Protein AF-A0A9W4WHR5-F1 (afdb_monomer)

Solvent-accessible surface area (backbone atoms only — not comparable to full-atom values): 9636 Å² total; per-residue (Å²): 133,57,74,70,56,54,56,49,51,54,54,50,53,56,50,54,66,67,64,73,68,82,64,91,75,90,74,87,78,90,63,55,71,69,55,46,51,55,51,49,54,51,50,51,56,51,47,65,52,36,78,74,63,79,66,83,92,70,95,76,90,67,85,58,96,87,58,96,69,51,76,65,55,54,53,50,52,52,52,50,54,51,53,52,51,50,54,50,59,70,71,46,57,76,74,40,70,52,69,51,78,78,45,25,34,37,34,37,38,79,44,77,45,76,34,87,85,47,58,41,98,85,71,46,65,37,73,45,80,46,75,48,77,46,77,48,71,29,68,66,43,50,52,54,51,50,54,51,49,32,63,75,68,66,61,130

Secondary structure (DSSP, 8-state):
--HHHHHHHHHHHHHHHHHTT-----------HHHHHHHHHHHHHHHHHHHHH--------S--TT----HHHHHHHHHHHHHHHHHHHHHSPTT-EEEETTTEEEEEEEEEEEEEEEE-TTSPEEEEEEEEEEEEE-HHHHHHHHHHHHHHHT--

Organism: NCBI:txid1117311

Mean predicted aligned error: 17.95 Å

pLDDT: mean 70.9, std 20.34, range [35.19, 95.62]

Foldseek 3Di:
DDPVVVVVVVVVVVVVVVPPPPDDDPDDDPDDPVVVVVVVVVVVVVVVVCVVPVDDDDPDPDDDPPDPDDPVNVVVVVVVVVVVVVVCLVPDDAQDWDDPPQFWIKHKHKDKDFDPVDADPVRGTDIDIDIDIDTDTHPVNVVVVVVVVCVVVVPD

Radius of gyration: 24.17 Å; Cα contacts (8 Å, |Δi|>4): 104; chains: 1; bounding box: 49×42×69 Å

Nearest PDB structures (foldseek):
  4qju-assembly1_B  TM=6.691E-01  e=8.287E-03  Staphylococcus aureus subsp. aureus Mu50
  1owf-assembly1_B  TM=7.093E-01  e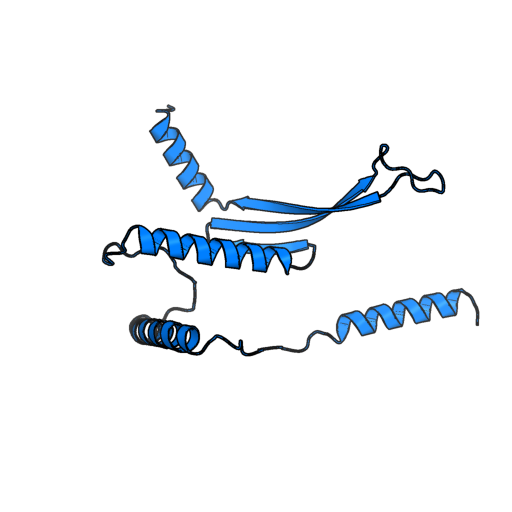=2.355E-02  Escherichia coli
  5ogu-assembly1_A  TM=6.895E-01  e=1.732E-02  Spiroplasma melliferum KC3

Structure (mmCIF, N/CA/C/O backbone):
data_AF-A0A9W4WHR5-F1
#
_entry.id   AF-A0A9W4WHR5-F1
#
loop_
_atom_site.group_PDB
_atom_site.id
_atom_site.type_symbol
_atom_site.label_atom_id
_atom_site.label_alt_id
_atom_site.label_comp_id
_atom_site.label_asym_id
_atom_site.label_entity_id
_atom_site.label_seq_id
_atom_site.pdbx_PDB_ins_code
_atom_site.Cartn_x
_atom_site.Cartn_y
_atom_site.Cartn_z
_atom_site.occupancy
_atom_site.B_iso_or_equiv
_atom_site.auth_seq_id
_atom_site.auth_comp_id
_atom_site.auth_asym_id
_atom_site.auth_atom_id
_atom_site.pdbx_PDB_model_num
ATOM 1 N N . MET A 1 1 ? 21.743 -24.931 -38.748 1.00 53.09 1 MET A N 1
ATOM 2 C CA . MET A 1 1 ? 20.586 -24.726 -37.855 1.00 53.09 1 MET A CA 1
ATOM 3 C C . MET A 1 1 ? 19.753 -23.602 -38.422 1.00 53.09 1 MET A C 1
ATOM 5 O O . MET A 1 1 ? 20.309 -22.558 -38.752 1.00 53.09 1 MET A O 1
ATOM 9 N N . SER A 1 2 ? 18.464 -23.845 -38.622 1.00 59.84 2 SER A N 1
ATOM 10 C CA . SER A 1 2 ? 17.544 -22.835 -39.144 1.00 59.84 2 SER A CA 1
ATOM 11 C C . SER A 1 2 ? 17.177 -21.822 -38.045 1.00 59.84 2 SER A C 1
ATOM 13 O O . SER A 1 2 ? 17.198 -22.167 -36.861 1.00 59.84 2 SER A O 1
ATOM 15 N N . PRO A 1 3 ? 16.807 -20.576 -38.390 1.00 57.88 3 PRO A N 1
ATOM 16 C CA . PRO A 1 3 ? 16.369 -19.579 -37.407 1.00 57.88 3 PRO A CA 1
ATOM 17 C C . PRO A 1 3 ? 15.227 -20.069 -36.495 1.00 57.88 3 PRO A C 1
ATOM 19 O O . PRO A 1 3 ? 15.183 -19.721 -35.318 1.00 57.88 3 PRO A O 1
ATOM 22 N N . ALA A 1 4 ? 14.364 -20.954 -37.005 1.00 62.06 4 ALA A N 1
ATOM 23 C CA . ALA A 1 4 ? 13.258 -21.553 -36.257 1.00 62.06 4 ALA A CA 1
ATOM 24 C C . ALA A 1 4 ? 13.709 -22.569 -35.185 1.00 62.06 4 ALA A C 1
ATOM 26 O O . ALA A 1 4 ? 13.024 -22.766 -34.179 1.00 62.06 4 ALA A O 1
ATOM 27 N N . GLU A 1 5 ? 14.865 -23.211 -35.369 1.00 54.78 5 GLU A N 1
ATOM 28 C CA . GLU A 1 5 ? 15.450 -24.135 -34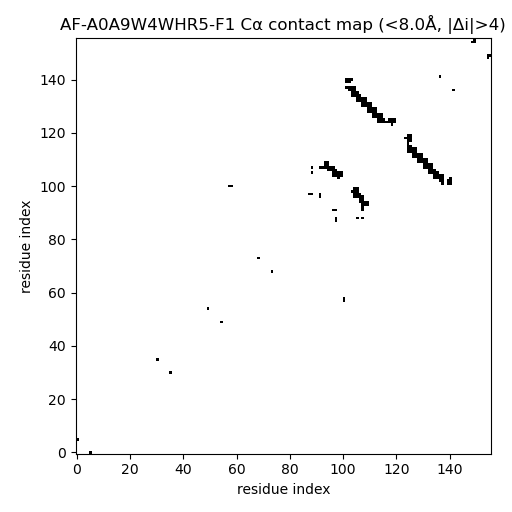.386 1.00 54.78 5 GLU A CA 1
ATOM 29 C C . GLU A 1 5 ? 16.096 -23.378 -33.221 1.00 54.78 5 GLU A C 1
ATOM 31 O O . GLU A 1 5 ? 16.004 -23.813 -32.074 1.00 54.78 5 GLU A O 1
ATOM 36 N N . ILE A 1 6 ? 16.678 -22.205 -33.498 1.00 55.66 6 ILE A N 1
ATOM 37 C CA . ILE A 1 6 ? 17.264 -21.319 -32.482 1.00 55.66 6 ILE A CA 1
ATOM 38 C C . ILE A 1 6 ? 16.160 -20.723 -31.599 1.00 55.66 6 ILE A C 1
ATOM 40 O O . ILE A 1 6 ? 16.285 -20.693 -30.376 1.00 55.66 6 ILE A O 1
ATOM 44 N N . GLU A 1 7 ? 15.038 -20.314 -32.194 1.00 51.78 7 GLU A N 1
ATOM 45 C CA . GLU A 1 7 ? 13.912 -19.734 -31.457 1.00 51.78 7 GLU A CA 1
ATOM 46 C C . GLU A 1 7 ? 13.193 -20.764 -30.566 1.00 51.78 7 GLU A C 1
ATOM 48 O O . GLU A 1 7 ? 12.750 -20.438 -29.462 1.00 51.78 7 GLU A O 1
ATOM 53 N N . LYS A 1 8 ? 13.138 -22.037 -30.985 1.00 56.94 8 LYS A N 1
ATOM 54 C CA . LYS A 1 8 ? 12.651 -23.129 -30.127 1.00 56.94 8 LYS A CA 1
ATOM 55 C C . LYS A 1 8 ? 13.602 -23.421 -28.967 1.00 56.94 8 LYS A C 1
ATOM 57 O O . LYS A 1 8 ? 13.126 -23.518 -27.839 1.00 56.94 8 LYS A O 1
ATOM 62 N N . ALA A 1 9 ? 14.912 -23.488 -29.211 1.00 54.12 9 ALA A N 1
ATOM 63 C CA . ALA A 1 9 ? 15.903 -23.749 -28.164 1.00 54.12 9 ALA A CA 1
ATOM 64 C C . ALA A 1 9 ? 15.913 -22.652 -27.083 1.00 54.12 9 ALA A C 1
ATOM 66 O O . ALA A 1 9 ? 15.868 -22.954 -25.893 1.00 54.12 9 ALA A O 1
ATOM 67 N N . VAL A 1 10 ? 15.856 -21.377 -27.487 1.00 52.56 10 VAL A N 1
ATOM 68 C CA . VAL A 1 10 ? 15.813 -20.236 -26.555 1.00 52.56 10 VAL A CA 1
ATOM 69 C C . VAL A 1 10 ? 14.536 -20.248 -25.708 1.00 52.56 10 VAL A C 1
ATOM 71 O O . VAL A 1 10 ? 14.582 -19.979 -24.508 1.00 52.56 10 VAL A O 1
ATOM 74 N N . ASN A 1 11 ? 13.388 -20.597 -26.291 1.00 47.47 11 ASN A N 1
ATOM 75 C CA . ASN A 1 11 ? 12.128 -20.640 -25.547 1.00 47.47 11 ASN A CA 1
ATOM 76 C C . ASN A 1 11 ? 12.031 -21.840 -24.590 1.00 47.47 11 ASN A C 1
ATOM 78 O O . ASN A 1 11 ? 11.418 -21.713 -23.527 1.00 47.47 11 ASN A O 1
ATOM 82 N N . GLN A 1 12 ? 12.660 -22.971 -24.920 1.00 49.09 12 GLN A N 1
ATOM 83 C CA . GLN A 1 12 ? 12.707 -24.151 -24.054 1.00 49.09 12 GLN A CA 1
ATOM 84 C C . GLN A 1 12 ? 13.619 -23.915 -22.835 1.00 49.09 12 GLN A C 1
ATOM 86 O O . GLN A 1 12 ? 13.194 -24.158 -21.703 1.00 49.09 12 GLN A O 1
ATOM 91 N N . ASP A 1 13 ? 14.784 -23.286 -23.037 1.00 43.19 13 ASP A N 1
ATOM 92 C CA . ASP A 1 13 ? 15.691 -22.872 -21.954 1.00 43.19 13 ASP A CA 1
ATOM 93 C C . ASP A 1 13 ? 15.038 -21.852 -21.008 1.00 43.19 13 ASP A C 1
ATOM 95 O O . ASP A 1 13 ? 15.142 -21.952 -19.782 1.00 43.19 13 ASP A O 1
ATOM 99 N N . ILE A 1 14 ? 14.293 -20.876 -21.541 1.00 45.59 14 ILE A N 1
ATOM 100 C CA . ILE A 1 14 ? 13.580 -19.886 -20.716 1.00 45.59 14 ILE A CA 1
ATOM 101 C C . ILE A 1 14 ? 12.492 -20.554 -19.860 1.00 45.59 14 ILE A C 1
ATOM 103 O O . ILE A 1 14 ? 12.238 -20.107 -18.734 1.00 45.59 14 ILE A O 1
ATOM 107 N N . PHE A 1 15 ? 11.854 -21.617 -20.357 1.00 36.72 15 PHE A N 1
ATOM 108 C CA . PHE A 1 15 ? 10.801 -22.325 -19.632 1.00 36.72 15 PHE A CA 1
ATOM 109 C C . PHE A 1 15 ? 11.368 -23.202 -18.503 1.00 36.72 15 PHE A C 1
ATOM 111 O O . PHE A 1 15 ? 10.876 -23.135 -17.371 1.00 36.72 15 PHE A O 1
ATOM 118 N N . GLU A 1 16 ? 12.462 -23.928 -18.747 1.00 40.78 16 GLU A N 1
ATOM 119 C CA . GLU A 1 16 ? 13.130 -24.746 -17.722 1.00 40.78 16 GLU A CA 1
ATOM 120 C C . GLU A 1 16 ? 13.813 -23.891 -16.642 1.00 40.78 16 GLU A C 1
ATOM 122 O O . GLU A 1 16 ? 13.719 -24.189 -15.443 1.00 40.78 16 GLU A O 1
ATOM 127 N N . THR A 1 17 ? 14.379 -22.739 -17.022 1.00 45.50 17 THR A N 1
ATOM 128 C CA . THR A 1 17 ? 14.981 -21.790 -16.068 1.00 45.50 17 THR A CA 1
ATOM 129 C C . THR A 1 17 ? 13.936 -21.174 -15.124 1.00 45.50 17 THR A C 1
ATOM 131 O O . THR A 1 17 ? 14.242 -20.862 -13.966 1.00 45.50 17 THR A O 1
ATOM 134 N N . LYS A 1 18 ? 12.680 -21.022 -15.577 1.00 42.50 18 LYS A N 1
ATOM 135 C CA . LYS A 1 18 ? 11.574 -20.476 -14.770 1.00 42.50 18 LYS A CA 1
ATOM 136 C C . LYS A 1 18 ? 10.895 -21.511 -13.867 1.00 42.50 18 LYS A C 1
ATOM 138 O O . LYS A 1 18 ? 10.346 -21.114 -12.838 1.00 42.50 18 LYS A O 1
ATOM 143 N N . PHE A 1 19 ? 10.969 -22.807 -14.178 1.00 35.19 19 PHE A N 1
ATOM 144 C CA . PHE A 1 19 ? 10.331 -23.855 -13.367 1.00 35.19 19 PHE A CA 1
ATOM 145 C C . PHE A 1 19 ? 11.246 -24.501 -12.309 1.00 35.19 19 PHE A C 1
ATOM 147 O O . PHE A 1 19 ? 10.747 -24.935 -11.269 1.00 35.19 19 PHE A O 1
ATOM 154 N N . SER A 1 20 ? 12.574 -24.450 -12.463 1.00 36.09 20 SER A N 1
ATOM 155 C CA . SER A 1 20 ? 13.527 -25.059 -11.509 1.00 36.09 20 SER A CA 1
ATOM 156 C C . SER A 1 20 ? 13.843 -24.242 -10.240 1.00 36.09 20 SER A C 1
ATOM 158 O O . SER A 1 20 ? 14.624 -24.684 -9.394 1.00 36.09 20 SER A O 1
ATOM 160 N N . ARG A 1 21 ? 13.229 -23.065 -10.027 1.00 43.66 21 ARG A N 1
ATOM 161 C CA . ARG A 1 21 ? 13.469 -22.223 -8.827 1.00 43.66 21 ARG A CA 1
ATOM 162 C C . ARG A 1 21 ? 12.349 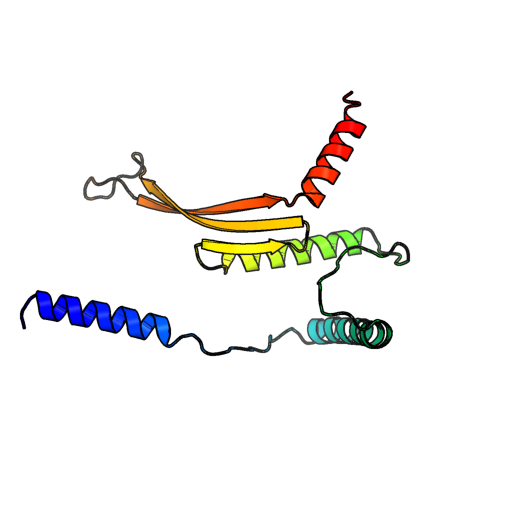-22.228 -7.781 1.00 43.66 21 ARG A C 1
ATOM 164 O O . ARG A 1 21 ? 12.350 -21.390 -6.883 1.00 43.66 21 ARG A O 1
ATOM 171 N N . ARG A 1 22 ? 11.447 -23.217 -7.795 1.00 37.03 22 ARG A N 1
ATOM 172 C CA . ARG A 1 22 ? 10.630 -23.567 -6.612 1.00 37.03 22 ARG A CA 1
ATOM 173 C C . ARG A 1 22 ? 11.426 -24.456 -5.646 1.00 37.03 22 ARG A C 1
ATOM 175 O O . ARG A 1 22 ? 11.008 -25.558 -5.311 1.00 37.03 22 ARG A O 1
ATOM 182 N N . LYS A 1 23 ? 12.581 -23.985 -5.170 1.00 36.97 23 LYS A N 1
ATO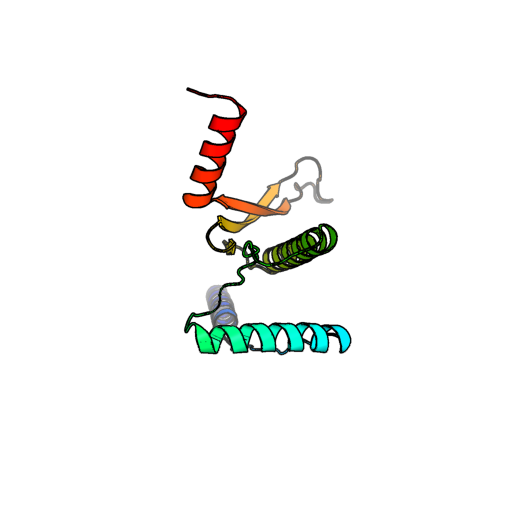M 183 C CA . LYS A 1 23 ? 13.217 -24.578 -3.986 1.00 36.97 23 LYS A CA 1
ATOM 184 C C . LYS A 1 23 ? 12.690 -23.857 -2.748 1.00 36.97 23 LYS A C 1
ATOM 186 O O . LYS A 1 23 ? 12.798 -22.640 -2.631 1.00 36.97 23 LYS A O 1
ATOM 191 N N . LYS A 1 24 ? 12.073 -24.633 -1.850 1.00 45.81 24 LYS A N 1
ATOM 192 C CA . LYS A 1 24 ? 11.777 -24.268 -0.458 1.00 45.81 24 LYS A CA 1
ATOM 193 C C . LYS A 1 24 ? 13.022 -23.618 0.153 1.00 45.81 24 LYS A C 1
ATOM 195 O O . LYS A 1 24 ? 14.038 -24.290 0.290 1.00 45.81 24 LYS A O 1
ATOM 200 N N . TYR A 1 25 ? 12.927 -22.358 0.563 1.00 38.62 25 TYR A N 1
ATOM 201 C CA . TYR A 1 25 ? 13.944 -21.729 1.401 1.00 38.62 25 TYR A CA 1
ATOM 202 C C . TYR A 1 25 ? 13.287 -21.146 2.649 1.00 38.62 25 TYR A C 1
ATOM 204 O O . TYR A 1 25 ? 12.814 -20.015 2.665 1.00 38.62 25 TYR A O 1
ATOM 212 N N . SER A 1 26 ? 13.280 -21.964 3.702 1.00 39.88 26 SER A N 1
ATOM 213 C CA . SER A 1 26 ? 13.463 -21.477 5.066 1.00 39.88 26 SER A CA 1
ATOM 214 C C . SER A 1 26 ? 14.924 -21.042 5.168 1.00 39.88 26 SER A C 1
ATOM 216 O O . SER A 1 26 ? 15.815 -21.876 5.013 1.00 39.88 26 SER A O 1
ATOM 218 N N . ARG A 1 27 ? 15.190 -19.745 5.338 1.00 44.22 27 ARG A N 1
ATOM 219 C CA . ARG A 1 27 ? 16.535 -19.245 5.644 1.00 44.22 27 ARG A CA 1
ATOM 220 C C . ARG A 1 27 ? 16.471 -18.512 6.973 1.00 44.22 27 ARG A C 1
ATOM 222 O O . ARG A 1 27 ? 15.730 -17.541 7.111 1.00 44.22 27 ARG A O 1
ATOM 229 N N . GLU A 1 28 ? 17.214 -19.032 7.940 1.00 40.16 28 GLU A N 1
ATOM 230 C CA . GLU A 1 28 ? 17.350 -18.464 9.274 1.00 40.16 28 GLU A CA 1
ATOM 231 C C . GLU A 1 28 ? 18.048 -17.101 9.198 1.00 40.16 28 GLU A C 1
ATOM 233 O O . GLU A 1 28 ? 19.064 -16.929 8.522 1.00 40.16 28 GLU A O 1
ATOM 238 N N . PHE A 1 29 ? 17.460 -16.111 9.869 1.00 44.06 29 PHE A N 1
ATOM 239 C CA . PHE A 1 29 ? 17.976 -14.750 9.941 1.00 44.06 29 PHE A CA 1
ATOM 240 C C . PHE A 1 29 ? 19.088 -14.657 10.989 1.00 44.06 29 PHE A C 1
ATOM 242 O O . PHE A 1 29 ? 18.894 -15.014 12.153 1.00 44.06 29 PHE A O 1
ATOM 249 N N . ASN A 1 30 ? 20.228 -14.074 10.617 1.00 44.53 30 ASN A N 1
ATOM 250 C CA . ASN A 1 30 ? 21.224 -13.638 11.590 1.00 44.53 30 ASN A CA 1
ATOM 251 C C . ASN A 1 30 ? 20.811 -12.289 12.195 1.00 44.53 30 ASN A C 1
ATOM 253 O O . ASN A 1 30 ? 21.238 -11.231 11.747 1.00 44.53 30 ASN A O 1
ATOM 257 N N . LEU A 1 31 ? 19.941 -12.339 13.209 1.00 49.44 31 LEU A N 1
ATOM 258 C CA . LEU A 1 31 ? 19.723 -11.222 14.135 1.00 49.44 31 LEU A CA 1
ATOM 259 C C . LEU A 1 31 ? 20.958 -11.035 15.039 1.00 49.44 31 LEU A C 1
ATOM 261 O O . LEU A 1 31 ? 21.595 -12.017 15.437 1.00 49.44 31 LEU A O 1
ATOM 265 N N . ASP A 1 32 ? 21.255 -9.789 15.406 1.00 57.81 32 ASP A N 1
ATOM 266 C CA . ASP A 1 32 ? 22.213 -9.458 16.466 1.00 57.81 32 ASP A CA 1
ATOM 267 C C . ASP A 1 32 ? 21.799 -10.127 17.798 1.00 57.81 32 ASP A C 1
ATOM 269 O O . ASP A 1 32 ? 20.611 -10.352 18.044 1.00 57.81 32 ASP A O 1
ATOM 273 N N . GLN A 1 33 ? 22.756 -10.502 18.656 1.00 54.62 33 GLN A N 1
ATOM 274 C CA . GLN A 1 33 ? 22.492 -11.274 19.883 1.00 54.62 33 GLN A CA 1
ATOM 275 C C . GLN A 1 33 ? 21.490 -10.571 20.808 1.00 54.62 33 GLN A C 1
ATOM 277 O O . GLN A 1 33 ? 20.631 -11.229 21.403 1.00 54.62 33 GLN A O 1
ATOM 282 N N . LYS A 1 34 ? 21.543 -9.237 20.881 1.00 55.78 34 LYS A N 1
ATOM 283 C CA . LYS A 1 34 ? 20.622 -8.431 21.690 1.00 55.78 34 LYS A CA 1
ATOM 284 C C . LYS A 1 34 ? 19.201 -8.476 21.125 1.00 55.78 34 LYS A C 1
ATOM 286 O O . LYS A 1 34 ? 18.236 -8.647 21.872 1.00 55.78 34 LYS A O 1
ATOM 291 N N . THR A 1 35 ? 19.072 -8.432 19.800 1.00 56.56 35 THR A N 1
ATOM 292 C CA . THR A 1 35 ? 17.797 -8.594 19.092 1.00 56.56 35 THR A CA 1
ATOM 293 C C . THR A 1 35 ? 17.277 -10.027 19.206 1.00 56.56 35 THR A C 1
ATOM 295 O O . THR A 1 35 ? 16.091 -10.212 19.454 1.00 56.56 35 THR A O 1
ATOM 298 N N . LYS A 1 36 ? 18.142 -11.051 19.126 1.00 54.16 36 LYS A N 1
ATOM 299 C CA . LYS A 1 36 ? 17.787 -12.469 19.346 1.00 54.16 36 LYS A CA 1
ATOM 300 C C . LYS A 1 36 ? 17.258 -12.705 20.760 1.00 54.16 36 LYS A C 1
ATOM 302 O O . LYS A 1 36 ? 16.286 -13.438 20.920 1.00 54.16 36 LYS A O 1
ATOM 307 N N . GLN A 1 37 ? 17.845 -12.076 21.779 1.00 59.31 37 GLN A N 1
ATOM 308 C CA . GLN A 1 37 ? 17.360 -12.182 23.159 1.00 59.31 37 GLN A CA 1
ATOM 309 C C . GLN A 1 37 ? 16.021 -11.469 23.367 1.00 59.31 37 GLN A C 1
ATOM 311 O O . GLN A 1 37 ? 15.115 -12.051 23.967 1.00 59.31 37 GLN A O 1
ATOM 316 N N . ALA A 1 38 ? 15.868 -10.242 22.860 1.00 58.88 38 ALA A N 1
ATOM 317 C CA . ALA A 1 38 ? 14.611 -9.496 22.955 1.00 58.88 38 ALA A CA 1
ATOM 318 C C . ALA A 1 38 ? 13.474 -10.220 22.214 1.00 58.88 38 ALA A C 1
ATOM 320 O O . ALA A 1 38 ? 12.398 -10.445 22.771 1.00 58.88 38 ALA A O 1
ATOM 321 N N . PHE A 1 39 ? 13.754 -10.693 20.999 1.00 50.12 39 PHE A N 1
ATOM 322 C CA . PHE A 1 39 ? 12.824 -11.477 20.194 1.00 50.12 39 PHE A CA 1
ATOM 323 C C . PHE A 1 39 ? 12.536 -12.845 20.828 1.00 50.12 39 PHE A C 1
ATOM 325 O O . PHE A 1 39 ? 11.394 -13.288 20.854 1.00 50.12 39 PHE A O 1
ATOM 332 N N . GLY A 1 40 ? 13.537 -13.499 21.424 1.00 60.44 40 GLY A N 1
ATOM 333 C CA . GLY A 1 40 ? 13.378 -14.768 22.135 1.00 60.44 40 GLY A CA 1
ATOM 334 C C . GLY A 1 40 ? 12.466 -14.661 23.361 1.00 60.44 40 GLY A C 1
ATOM 335 O O . GLY A 1 40 ? 11.631 -15.540 23.581 1.00 60.44 40 GLY A O 1
ATOM 336 N N . LYS A 1 41 ? 12.568 -13.570 24.130 1.00 63.25 41 LYS A N 1
ATOM 337 C CA . LYS A 1 41 ? 11.656 -13.279 25.250 1.00 63.25 41 LYS A CA 1
ATOM 338 C C . LYS A 1 41 ? 10.232 -13.008 24.754 1.00 63.25 41 LYS A C 1
ATOM 340 O O . LYS A 1 41 ? 9.287 -13.577 25.299 1.00 63.25 41 LYS A O 1
ATOM 345 N N . PHE A 1 42 ? 10.089 -12.232 23.679 1.00 58.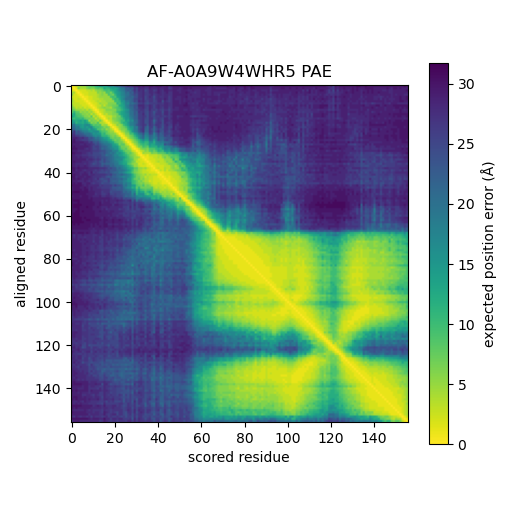28 42 PHE A N 1
ATOM 346 C CA . PHE A 1 42 ? 8.800 -11.932 23.048 1.00 58.28 42 PHE A CA 1
ATOM 347 C C . PHE A 1 42 ? 8.103 -13.190 22.499 1.00 58.28 42 PHE A C 1
ATOM 349 O O . PHE A 1 42 ? 6.934 -13.439 22.790 1.00 58.28 42 PHE A O 1
ATOM 356 N N . ILE A 1 43 ? 8.835 -14.047 21.780 1.00 59.44 43 ILE A N 1
ATOM 357 C CA . ILE A 1 43 ? 8.320 -15.304 21.216 1.00 59.44 43 ILE A CA 1
ATOM 358 C C . ILE A 1 43 ? 7.908 -16.283 22.323 1.00 59.44 43 ILE A C 1
ATOM 360 O O . ILE A 1 43 ? 6.872 -16.935 22.194 1.00 59.44 43 ILE A O 1
ATOM 364 N N . LYS A 1 44 ? 8.676 -16.390 23.418 1.00 59.16 44 LYS A N 1
ATOM 365 C CA . LYS A 1 44 ? 8.316 -17.252 24.560 1.00 59.16 44 LYS A CA 1
ATOM 366 C C . LYS A 1 44 ? 7.040 -16.775 25.259 1.00 59.16 44 LYS A C 1
ATOM 368 O O . LYS A 1 44 ? 6.180 -17.600 25.556 1.00 59.16 44 LYS A O 1
ATOM 373 N N . ALA A 1 45 ? 6.881 -15.466 25.457 1.00 60.28 45 ALA A N 1
ATOM 374 C CA . ALA A 1 45 ? 5.660 -14.892 26.022 1.00 60.28 45 ALA A CA 1
ATOM 375 C C . ALA A 1 45 ? 4.442 -15.114 25.105 1.00 60.28 45 ALA A C 1
ATOM 377 O O . ALA A 1 45 ? 3.378 -15.518 25.572 1.00 60.28 45 ALA A O 1
ATOM 378 N N . ALA A 1 46 ? 4.617 -14.947 23.791 1.00 53.66 46 ALA A N 1
ATOM 379 C CA . ALA A 1 46 ? 3.572 -15.201 22.803 1.00 53.66 46 ALA A CA 1
ATOM 380 C C . ALA A 1 46 ? 3.197 -16.693 22.697 1.00 53.66 46 ALA A C 1
ATOM 382 O O . ALA A 1 46 ? 2.020 -17.011 22.544 1.00 53.66 46 ALA A O 1
ATOM 383 N N . ARG A 1 47 ? 4.165 -17.619 22.813 1.00 54.75 47 ARG A N 1
ATOM 384 C CA . ARG A 1 47 ? 3.914 -19.075 22.816 1.00 54.75 47 ARG A CA 1
ATOM 385 C C . ARG A 1 47 ? 3.160 -19.543 24.056 1.00 54.75 47 ARG A C 1
ATOM 387 O O . ARG A 1 47 ? 2.193 -20.277 23.905 1.00 54.75 47 ARG A 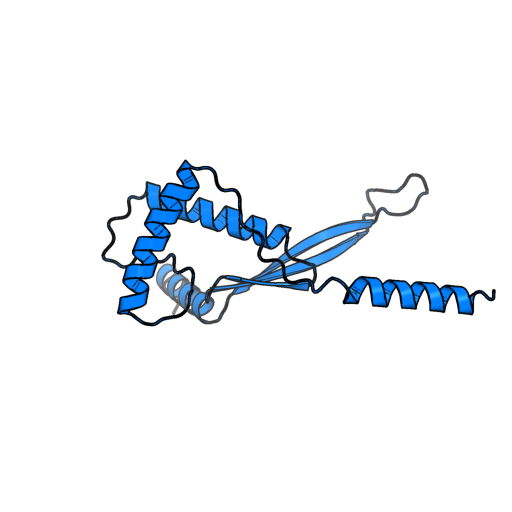O 1
ATOM 394 N N . LYS A 1 48 ? 3.529 -19.050 25.243 1.00 56.50 48 LYS A N 1
ATOM 395 C CA . LYS A 1 48 ? 2.817 -19.360 26.494 1.00 56.50 48 LYS A CA 1
ATOM 396 C C . LYS A 1 48 ? 1.363 -18.864 26.469 1.00 56.50 48 LYS A C 1
ATOM 398 O O . LYS A 1 48 ? 0.492 -19.491 27.054 1.00 56.50 48 LYS A O 1
ATOM 403 N N . LYS A 1 49 ? 1.089 -17.777 25.734 1.00 53.00 49 LYS A N 1
ATOM 404 C CA . LYS A 1 49 ? -0.277 -17.303 25.444 1.00 53.00 49 LYS A CA 1
ATOM 405 C C . LYS A 1 49 ? -1.000 -18.172 24.402 1.00 53.00 49 LYS A C 1
ATOM 407 O O . LYS A 1 49 ? -2.189 -18.400 24.542 1.00 53.00 49 LYS A O 1
ATOM 412 N N . LYS A 1 50 ? -0.282 -18.691 23.398 1.00 49.81 50 LYS A N 1
ATOM 413 C CA . LYS A 1 50 ? -0.808 -19.563 22.328 1.00 49.81 50 LYS A CA 1
ATOM 414 C C . LYS A 1 50 ? -1.245 -20.949 22.809 1.00 49.81 50 LYS A C 1
ATOM 416 O O . LYS A 1 50 ? -2.241 -21.462 22.313 1.00 49.81 50 LYS A O 1
ATOM 421 N N . GLU A 1 51 ? -0.522 -21.540 23.759 1.00 51.44 51 GLU A N 1
ATOM 422 C CA . GLU A 1 51 ? -0.904 -22.816 24.391 1.00 51.44 51 GLU A CA 1
ATOM 423 C C . GLU A 1 51 ? -2.180 -22.686 25.235 1.00 51.44 51 GLU A C 1
ATOM 425 O O . GLU A 1 51 ? -2.897 -23.664 25.405 1.00 51.44 51 GLU A O 1
ATOM 430 N N . ALA A 1 52 ? -2.507 -21.473 25.693 1.00 52.56 52 ALA A N 1
ATOM 431 C CA . ALA A 1 52 ? -3.745 -21.196 26.413 1.00 52.56 52 ALA A CA 1
ATOM 432 C C . ALA A 1 52 ? -4.953 -20.901 25.497 1.00 52.56 52 ALA A C 1
ATOM 434 O O . ALA A 1 52 ? -6.082 -20.982 25.968 1.00 52.56 52 ALA A O 1
ATOM 435 N N . THR A 1 53 ? -4.752 -20.545 24.217 1.00 51.81 53 THR A N 1
ATOM 436 C CA . THR A 1 53 ? -5.844 -20.039 23.351 1.00 51.81 53 THR A CA 1
ATOM 437 C C . THR A 1 53 ? -5.966 -20.669 21.961 1.00 51.81 53 THR A C 1
ATOM 439 O O . THR A 1 53 ? -6.902 -20.340 21.245 1.00 51.81 53 THR A O 1
ATOM 442 N N . GLY A 1 54 ? -5.092 -21.594 21.553 1.00 42.59 54 GLY A N 1
ATOM 443 C CA . GLY A 1 54 ? -5.359 -22.471 20.402 1.00 42.59 54 GLY A CA 1
ATOM 444 C C . GLY A 1 54 ? -5.480 -21.812 19.015 1.00 42.59 54 GLY A C 1
ATOM 445 O O . GLY A 1 54 ? -6.022 -22.440 18.111 1.00 42.59 54 GLY A O 1
ATOM 446 N N . GLU A 1 55 ? -4.971 -20.594 18.788 1.00 39.44 55 GLU A N 1
ATOM 447 C CA . GLU A 1 55 ? -5.142 -19.891 17.500 1.00 39.44 55 GLU A CA 1
ATOM 448 C C . GLU A 1 55 ? -3.853 -19.685 16.676 1.00 39.44 55 GLU A C 1
ATOM 450 O O . GLU A 1 55 ? -2.765 -19.372 17.176 1.00 39.44 55 GLU A O 1
ATOM 455 N N . HIS A 1 56 ? -3.994 -19.851 15.354 1.00 40.47 56 HIS A N 1
ATOM 456 C CA . HIS A 1 56 ? -2.952 -19.687 14.337 1.00 40.47 56 HIS A CA 1
ATOM 457 C C . HIS A 1 56 ? -2.534 -18.215 14.128 1.00 40.47 56 HIS A C 1
ATOM 459 O O . HIS A 1 56 ? -3.302 -17.272 14.256 1.00 40.47 56 HIS A O 1
ATOM 465 N N . SER A 1 57 ? -1.259 -18.032 13.777 1.00 39.97 57 SER A N 1
ATOM 466 C CA . SER A 1 57 ? -0.508 -16.769 13.711 1.00 39.97 57 SER A CA 1
ATOM 467 C C . SER A 1 57 ? -1.101 -15.669 12.816 1.00 39.97 57 SER A C 1
ATOM 469 O O . SER A 1 57 ? -1.041 -15.766 11.590 1.00 39.97 57 SER A O 1
ATOM 471 N N . GLN A 1 58 ? -1.495 -14.560 13.443 1.00 41.00 58 GLN A N 1
ATOM 472 C CA . GLN A 1 58 ? -1.549 -13.218 12.857 1.00 41.00 58 GLN A CA 1
ATOM 473 C C . GLN A 1 58 ? -0.587 -12.304 13.630 1.00 41.00 58 GLN A C 1
ATOM 475 O O . GLN A 1 58 ? -0.488 -12.402 14.853 1.00 41.00 58 GLN A O 1
ATOM 480 N N . ILE A 1 59 ? 0.134 -11.417 12.936 1.00 40.28 59 ILE A N 1
ATOM 481 C CA . ILE A 1 59 ? 0.818 -10.291 13.589 1.00 40.28 59 ILE A CA 1
ATOM 482 C C . ILE A 1 59 ? -0.282 -9.296 13.968 1.00 40.28 59 ILE A C 1
ATOM 484 O O . ILE A 1 59 ? -0.697 -8.473 13.155 1.00 40.28 59 ILE A O 1
ATOM 488 N N . ILE A 1 60 ? -0.811 -9.444 15.180 1.00 41.12 60 ILE A N 1
ATOM 489 C CA . ILE A 1 60 ? -1.737 -8.499 15.801 1.00 41.12 60 ILE A CA 1
ATOM 490 C C . ILE A 1 60 ? -0.869 -7.491 16.556 1.00 41.12 60 ILE A C 1
ATOM 492 O O . ILE A 1 60 ? -0.378 -7.783 17.641 1.00 41.12 60 ILE A O 1
ATOM 496 N N . ILE A 1 61 ? -0.647 -6.315 15.968 1.00 48.59 61 ILE A N 1
ATOM 497 C CA . ILE A 1 61 ? -0.230 -5.127 16.723 1.00 48.59 61 ILE A CA 1
ATOM 498 C C . ILE A 1 61 ? -1.460 -4.230 16.799 1.00 48.59 61 ILE A C 1
ATOM 500 O O . ILE A 1 61 ? -1.619 -3.276 16.045 1.00 48.59 61 ILE A O 1
ATOM 504 N N . CYS A 1 62 ? -2.373 -4.596 17.687 1.00 39.97 62 CYS A N 1
ATOM 505 C CA . CYS A 1 62 ? -3.328 -3.674 18.275 1.00 39.97 62 CYS A CA 1
ATOM 506 C C . CYS A 1 62 ? -3.295 -3.974 19.768 1.00 39.97 62 CYS A C 1
ATOM 508 O O . CYS A 1 62 ? -3.519 -5.118 20.165 1.00 39.97 62 CYS A O 1
ATOM 510 N N . GLY A 1 63 ? -2.912 -2.970 20.558 1.00 43.19 63 GLY A N 1
ATOM 511 C CA . GLY A 1 63 ? -2.885 -3.067 22.007 1.00 43.19 63 GLY A CA 1
ATOM 512 C C . GLY A 1 63 ? -4.243 -3.532 22.512 1.00 43.19 63 GLY A C 1
ATOM 513 O O . GLY A 1 63 ? -5.263 -2.915 22.221 1.00 43.19 63 GLY A O 1
ATOM 514 N N . SER A 1 64 ? -4.241 -4.644 23.240 1.00 43.03 64 SER A N 1
ATOM 515 C CA . SER A 1 64 ? -5.270 -4.900 24.237 1.00 43.03 64 SER A CA 1
ATOM 516 C C . SER A 1 64 ? -5.255 -3.733 25.222 1.00 43.03 64 SER A C 1
ATOM 518 O O . SER A 1 64 ? -4.168 -3.309 25.622 1.00 43.03 64 SER A O 1
ATOM 520 N N . GLU A 1 65 ? -6.430 -3.258 25.625 1.00 49.78 65 GLU A N 1
ATOM 521 C CA . GLU A 1 65 ? -6.633 -2.174 26.601 1.00 49.78 65 GLU A CA 1
ATOM 522 C C . GLU A 1 65 ? -5.926 -2.426 27.958 1.00 49.78 65 GLU A C 1
ATOM 524 O O . GLU A 1 65 ? -5.761 -1.507 28.749 1.00 49.78 65 GLU A O 1
ATOM 529 N N . ASP A 1 66 ? -5.391 -3.634 28.170 1.00 52.84 66 ASP A N 1
ATOM 530 C CA . ASP A 1 66 ? -4.666 -4.080 29.368 1.00 52.84 66 ASP A CA 1
ATOM 531 C C . ASP A 1 66 ? -3.133 -3.891 29.336 1.00 52.84 66 ASP A C 1
ATOM 533 O O . ASP A 1 66 ? -2.412 -4.458 30.162 1.00 52.84 66 ASP A O 1
ATOM 537 N N . GLN A 1 67 ? -2.577 -3.179 28.354 1.00 58.56 67 GLN A N 1
ATOM 538 C CA . GLN A 1 67 ? -1.126 -2.989 28.237 1.00 58.56 67 GLN A CA 1
ATOM 539 C C . GLN A 1 67 ? -0.777 -1.497 28.300 1.00 58.56 67 GLN A C 1
ATOM 541 O O . GLN A 1 67 ? -1.017 -0.754 27.349 1.00 58.56 67 GLN A O 1
ATOM 546 N N . ASN A 1 68 ? -0.171 -1.072 29.414 1.00 65.62 68 ASN A N 1
ATOM 547 C CA . ASN A 1 68 ? 0.384 0.273 29.603 1.00 65.62 68 ASN A CA 1
ATOM 548 C C . ASN A 1 68 ? 1.592 0.500 28.673 1.00 65.62 68 ASN A C 1
ATOM 550 O O . ASN A 1 68 ? 2.741 0.441 29.108 1.00 65.62 68 ASN A O 1
ATOM 554 N N . TYR A 1 69 ? 1.348 0.725 27.383 1.00 75.94 69 TYR A N 1
ATOM 555 C CA . TYR A 1 69 ? 2.385 1.121 26.435 1.00 75.94 69 TYR A CA 1
ATOM 556 C C . TYR A 1 69 ? 2.662 2.614 26.555 1.00 75.94 69 TYR A C 1
ATOM 558 O O . TYR A 1 69 ? 1.741 3.434 26.542 1.00 75.94 69 TYR A O 1
ATOM 566 N N . THR A 1 70 ? 3.938 2.987 26.623 1.00 86.00 70 THR A N 1
ATOM 567 C CA . THR A 1 70 ? 4.303 4.401 26.574 1.00 86.00 70 THR A CA 1
ATOM 568 C C . THR A 1 70 ? 4.109 4.945 25.151 1.00 86.00 70 THR A C 1
ATOM 570 O O . THR A 1 70 ? 4.188 4.195 24.170 1.00 86.00 70 THR A O 1
ATOM 573 N N . PRO A 1 71 ? 3.922 6.266 24.977 1.00 81.88 71 PRO A N 1
ATOM 574 C CA . PRO A 1 71 ? 3.892 6.877 23.647 1.00 81.88 71 PRO A CA 1
ATOM 575 C C . PRO A 1 71 ? 5.147 6.575 22.809 1.00 81.88 71 PRO A C 1
ATOM 577 O O . PRO A 1 71 ? 5.080 6.498 21.580 1.00 81.88 71 PRO A O 1
ATOM 580 N N . GLN A 1 72 ? 6.295 6.383 23.470 1.00 84.31 72 GLN A N 1
ATOM 581 C CA . GLN A 1 72 ? 7.552 6.015 22.821 1.00 84.31 72 GLN A CA 1
ATOM 582 C C . GLN A 1 72 ? 7.503 4.586 22.265 1.00 84.31 72 GLN A C 1
ATOM 584 O O . GLN A 1 72 ? 7.907 4.378 21.120 1.00 84.31 72 GLN A O 1
ATOM 589 N N . ASP A 1 73 ? 6.936 3.634 23.012 1.00 81.94 73 ASP A N 1
ATOM 590 C CA . ASP A 1 73 ? 6.762 2.245 22.561 1.00 81.94 73 ASP A CA 1
ATOM 591 C C . ASP A 1 73 ? 5.863 2.171 21.327 1.00 81.94 73 ASP A C 1
ATOM 593 O O . ASP A 1 73 ? 6.182 1.497 20.346 1.00 81.94 73 ASP A O 1
ATOM 597 N N . ILE A 1 74 ? 4.765 2.932 21.340 1.00 84.69 74 ILE A N 1
ATOM 598 C CA . ILE A 1 74 ? 3.830 3.020 20.215 1.00 84.69 74 ILE A CA 1
ATOM 599 C C . ILE A 1 74 ? 4.546 3.568 18.977 1.00 84.69 74 ILE A C 1
ATOM 601 O O . ILE A 1 74 ? 4.473 2.977 17.897 1.00 84.69 74 ILE A O 1
ATOM 605 N N . LYS A 1 75 ? 5.281 4.677 19.124 1.00 85.62 75 LYS A N 1
ATOM 606 C CA . LYS A 1 75 ? 6.060 5.271 18.029 1.00 85.62 75 LYS A CA 1
ATOM 607 C C . LYS A 1 75 ? 7.063 4.272 17.454 1.00 85.62 75 LYS A C 1
ATOM 609 O O . LYS A 1 75 ? 7.178 4.161 16.234 1.00 85.62 75 LYS A O 1
ATOM 614 N N . HIS A 1 76 ? 7.763 3.539 18.315 1.00 88.38 76 HIS A N 1
ATOM 615 C CA . HIS A 1 76 ? 8.740 2.549 17.886 1.00 88.38 76 HIS A CA 1
ATOM 616 C C . HIS A 1 76 ? 8.087 1.381 17.134 1.00 88.38 76 HIS A C 1
ATOM 618 O O . HIS A 1 76 ? 8.565 0.988 16.070 1.00 88.38 76 HIS A O 1
ATOM 624 N N . ALA A 1 77 ? 6.942 0.886 17.611 1.00 84.50 77 ALA A N 1
ATOM 625 C CA . ALA A 1 77 ? 6.178 -0.152 16.923 1.00 84.50 77 ALA A CA 1
ATOM 626 C C . ALA A 1 77 ? 5.756 0.283 15.509 1.00 84.50 77 ALA A C 1
ATOM 628 O O . ALA A 1 77 ? 5.918 -0.481 14.556 1.00 84.50 77 ALA A O 1
ATOM 629 N N . TYR A 1 78 ? 5.291 1.526 15.339 1.00 87.31 78 TYR A N 1
ATOM 630 C CA . TYR A 1 78 ? 4.969 2.060 14.012 1.00 87.31 78 TYR A CA 1
ATOM 631 C C . TYR A 1 78 ? 6.184 2.108 13.088 1.00 87.31 78 TYR A C 1
ATOM 633 O O . TYR A 1 78 ? 6.068 1.730 11.924 1.00 87.31 78 TYR A O 1
ATOM 641 N N . GLN A 1 79 ? 7.344 2.534 13.591 1.00 91.12 79 GLN A N 1
ATOM 642 C CA . GLN A 1 79 ? 8.575 2.576 12.798 1.00 91.12 79 GLN A CA 1
ATOM 643 C C . GLN A 1 79 ? 8.976 1.184 12.300 1.00 91.12 79 GLN A C 1
ATOM 645 O O . GLN A 1 79 ? 9.321 1.033 11.129 1.00 91.12 79 GLN A O 1
ATOM 650 N N . ILE A 1 80 ? 8.876 0.165 13.160 1.00 90.31 80 ILE A N 1
ATOM 651 C CA . ILE A 1 80 ? 9.163 -1.227 12.790 1.00 90.31 80 ILE A CA 1
ATOM 652 C C . ILE A 1 80 ? 8.199 -1.692 11.695 1.00 90.31 80 ILE A C 1
ATOM 654 O O . ILE A 1 80 ? 8.638 -2.156 10.646 1.00 90.31 80 ILE A O 1
ATOM 658 N N . VAL A 1 81 ? 6.890 -1.504 11.889 1.00 88.25 81 VAL A N 1
ATOM 659 C CA . VAL A 1 81 ? 5.876 -1.922 10.908 1.00 88.25 81 VAL A CA 1
ATOM 660 C C . VAL A 1 81 ? 6.061 -1.208 9.569 1.00 88.25 81 VAL A C 1
ATOM 662 O O . VAL A 1 81 ? 5.932 -1.831 8.517 1.00 88.25 81 VAL A O 1
ATOM 665 N N . GLN A 1 82 ? 6.382 0.087 9.587 1.00 89.88 82 GLN A N 1
ATOM 666 C CA . GLN A 1 82 ? 6.652 0.862 8.376 1.00 89.88 82 GLN A CA 1
ATOM 667 C C . GLN A 1 82 ? 7.878 0.333 7.629 1.00 89.88 82 GLN A C 1
ATOM 669 O O . GLN A 1 82 ? 7.802 0.119 6.417 1.00 89.88 82 GLN A O 1
ATOM 674 N N . ALA A 1 83 ? 8.983 0.092 8.337 1.00 90.56 83 ALA A N 1
ATOM 675 C CA . ALA A 1 83 ? 10.206 -0.441 7.748 1.00 90.56 83 ALA A CA 1
ATOM 676 C C . ALA A 1 83 ? 9.981 -1.840 7.154 1.00 90.56 83 ALA A C 1
ATOM 678 O O . ALA A 1 83 ? 10.377 -2.103 6.015 1.00 90.56 83 ALA A O 1
ATOM 679 N N . ASP A 1 84 ? 9.290 -2.716 7.880 1.00 90.00 84 ASP A N 1
ATOM 680 C CA . ASP A 1 84 ? 8.972 -4.070 7.429 1.00 90.00 84 ASP A CA 1
ATOM 681 C C . ASP A 1 84 ? 8.061 -4.059 6.201 1.00 90.00 84 ASP A C 1
ATOM 683 O O . ASP A 1 84 ? 8.333 -4.750 5.214 1.00 90.00 84 ASP A O 1
ATOM 687 N N . LEU A 1 85 ? 7.013 -3.231 6.218 1.00 90.19 85 LEU A N 1
ATOM 688 C CA . LEU A 1 85 ? 6.099 -3.080 5.092 1.00 90.19 85 LEU A CA 1
ATOM 689 C C . LEU A 1 85 ? 6.829 -2.556 3.852 1.00 90.19 85 LEU A C 1
ATOM 691 O O . LEU A 1 85 ? 6.655 -3.096 2.758 1.00 90.19 85 LEU A O 1
ATOM 695 N N . PHE A 1 86 ? 7.666 -1.531 4.016 1.00 91.12 86 PHE A N 1
ATOM 696 C CA . PHE A 1 86 ? 8.451 -0.963 2.926 1.00 91.12 86 PHE A CA 1
ATOM 697 C C . PHE A 1 86 ? 9.388 -2.010 2.317 1.00 91.12 86 PHE A C 1
ATOM 699 O O . PHE A 1 86 ? 9.368 -2.238 1.106 1.00 91.12 86 PHE A O 1
ATOM 706 N N . ASN A 1 87 ? 10.141 -2.722 3.156 1.00 92.50 87 ASN A N 1
ATOM 707 C CA . ASN A 1 87 ? 11.049 -3.778 2.720 1.00 92.50 87 ASN A CA 1
ATOM 708 C C . ASN A 1 87 ? 10.317 -4.912 1.992 1.00 92.50 87 ASN A C 1
ATOM 710 O O . ASN A 1 87 ? 10.810 -5.414 0.977 1.00 92.50 87 ASN A O 1
ATOM 714 N N . ALA A 1 88 ? 9.137 -5.301 2.479 1.00 90.75 88 ALA A N 1
ATOM 715 C CA . ALA A 1 88 ? 8.302 -6.306 1.836 1.00 90.75 88 ALA A CA 1
ATOM 716 C C . ALA A 1 88 ? 7.827 -5.845 0.450 1.00 90.75 88 ALA A C 1
ATOM 718 O O . ALA A 1 88 ? 7.909 -6.614 -0.505 1.00 90.75 88 ALA A O 1
ATOM 719 N N . ILE A 1 89 ? 7.394 -4.589 0.307 1.00 90.50 89 ILE A N 1
ATOM 720 C CA . ILE A 1 89 ? 6.944 -4.022 -0.975 1.00 90.50 89 ILE A CA 1
ATOM 721 C C . ILE A 1 89 ? 8.099 -3.911 -1.978 1.00 90.50 89 ILE A C 1
ATOM 723 O O . ILE A 1 89 ? 7.933 -4.246 -3.153 1.00 90.50 89 ILE A O 1
ATOM 727 N N . VAL A 1 90 ? 9.280 -3.471 -1.540 1.00 90.75 90 VAL A N 1
ATOM 728 C CA . VAL A 1 90 ? 10.458 -3.346 -2.413 1.00 90.75 90 VAL A CA 1
ATOM 729 C C . VAL A 1 90 ? 10.848 -4.707 -2.986 1.00 90.75 90 VAL A C 1
ATOM 731 O O . VAL A 1 90 ? 11.030 -4.829 -4.199 1.00 90.75 90 VAL A O 1
ATOM 734 N N . LYS A 1 91 ? 10.898 -5.738 -2.136 1.00 91.31 91 LYS A N 1
ATOM 735 C CA . LYS A 1 91 ? 11.273 -7.110 -2.513 1.00 91.31 91 LYS A CA 1
ATOM 736 C C . LYS A 1 91 ? 10.155 -7.887 -3.209 1.00 91.31 91 LYS A C 1
ATOM 738 O O . LYS A 1 91 ? 10.421 -8.942 -3.780 1.00 91.31 91 LYS A O 1
ATOM 743 N N . ALA A 1 92 ? 8.920 -7.390 -3.167 1.00 89.81 92 ALA A N 1
ATOM 744 C CA . ALA A 1 92 ? 7.789 -8.040 -3.806 1.00 89.81 92 ALA A CA 1
ATOM 745 C C . ALA A 1 92 ? 8.010 -8.135 -5.331 1.00 89.81 92 ALA A C 1
ATOM 747 O O . ALA A 1 92 ? 8.410 -7.138 -5.956 1.00 89.81 92 ALA A O 1
ATOM 748 N N . PRO A 1 93 ? 7.745 -9.303 -5.946 1.00 90.94 93 PRO A N 1
ATOM 749 C CA . PRO A 1 93 ? 7.785 -9.436 -7.394 1.00 90.94 93 PRO A CA 1
ATOM 750 C C . PRO A 1 93 ? 6.690 -8.589 -8.050 1.00 90.94 93 PRO A C 1
ATOM 752 O O . PRO A 1 93 ? 5.674 -8.252 -7.431 1.00 90.94 93 PRO A O 1
ATOM 755 N N . GLU A 1 94 ? 6.894 -8.236 -9.314 1.00 90.69 94 GLU A N 1
ATOM 756 C CA . GLU A 1 94 ? 5.886 -7.514 -10.085 1.00 90.69 94 GLU A CA 1
ATOM 757 C C . GLU A 1 94 ? 4.567 -8.304 -10.153 1.00 90.69 94 GLU A C 1
ATOM 759 O O . GLU A 1 94 ? 4.560 -9.533 -10.220 1.00 90.69 94 GLU A O 1
ATOM 764 N N . GLY A 1 95 ? 3.437 -7.602 -10.074 1.00 87.94 95 GLY A N 1
ATOM 765 C CA . GLY A 1 95 ? 2.100 -8.193 -10.127 1.00 87.94 95 GLY A CA 1
ATOM 766 C C . GLY A 1 95 ? 1.666 -8.871 -8.827 1.00 87.94 95 GLY A C 1
ATOM 767 O O . GLY A 1 95 ? 0.486 -9.183 -8.667 1.00 87.94 95 GLY A O 1
ATOM 768 N N . SER A 1 96 ? 2.576 -9.062 -7.869 1.00 88.25 96 SER A N 1
ATOM 769 C CA . SER A 1 96 ? 2.229 -9.647 -6.579 1.00 88.25 96 SER A CA 1
ATOM 770 C C . SER A 1 96 ? 1.461 -8.674 -5.687 1.00 88.25 96 SER A C 1
ATOM 772 O O . SER A 1 96 ? 1.556 -7.444 -5.801 1.00 88.25 96 SER A O 1
ATOM 774 N N . SER A 1 97 ? 0.675 -9.252 -4.778 1.00 91.00 97 SER A N 1
ATOM 775 C CA . SER A 1 97 ? -0.071 -8.502 -3.778 1.00 91.00 97 SER A CA 1
ATOM 776 C C . SER A 1 97 ? 0.389 -8.844 -2.369 1.00 91.00 97 SER A C 1
ATOM 778 O O . SER A 1 97 ? 0.413 -10.016 -1.998 1.00 91.00 97 SER A O 1
ATOM 780 N N . LEU A 1 98 ? 0.658 -7.818 -1.569 1.00 93.38 98 LEU A N 1
ATOM 781 C CA . LEU A 1 98 ? 0.972 -7.937 -0.151 1.00 93.38 98 LEU A CA 1
ATOM 782 C C . LEU A 1 98 ? -0.260 -7.537 0.665 1.00 93.38 98 LEU A C 1
ATOM 784 O O . LEU A 1 98 ? -0.740 -6.410 0.551 1.00 93.38 98 LEU A O 1
ATOM 788 N N . ARG A 1 99 ? -0.801 -8.449 1.475 1.00 92.38 99 ARG A N 1
ATOM 789 C CA . ARG A 1 99 ? -1.922 -8.142 2.376 1.00 92.38 99 ARG A CA 1
ATOM 790 C C . ARG A 1 99 ? -1.414 -7.500 3.663 1.00 92.38 99 ARG A C 1
ATOM 792 O O . ARG A 1 99 ? -0.513 -8.034 4.300 1.00 92.38 99 ARG A O 1
ATOM 799 N N . LEU A 1 100 ? -2.049 -6.403 4.065 1.00 89.38 100 LEU A N 1
ATOM 800 C CA . LEU A 1 100 ? -1.870 -5.784 5.374 1.00 89.38 100 LEU A CA 1
ATOM 801 C C . LEU A 1 100 ? -3.029 -6.222 6.273 1.00 89.38 100 LEU A C 1
ATOM 803 O O . LEU A 1 100 ? -4.036 -5.520 6.394 1.00 89.38 100 LEU A O 1
ATOM 807 N N . GLY A 1 101 ? -2.913 -7.430 6.830 1.00 86.88 101 GLY A N 1
ATOM 808 C CA . GLY A 1 101 ? -3.956 -8.050 7.650 1.00 86.88 101 GLY A CA 1
ATOM 809 C C . GLY A 1 101 ? -5.346 -7.942 7.011 1.00 86.88 101 GLY A C 1
ATOM 810 O O . GLY A 1 101 ? -5.528 -8.247 5.829 1.00 86.88 101 GLY A O 1
ATOM 811 N N . ASN A 1 102 ? -6.303 -7.439 7.793 1.00 87.06 102 ASN A N 1
ATOM 812 C CA . ASN A 1 102 ? -7.684 -7.190 7.365 1.00 87.06 102 ASN A CA 1
ATOM 813 C C . ASN A 1 102 ? -7.940 -5.732 6.930 1.00 87.06 102 ASN A C 1
ATOM 815 O O . ASN A 1 102 ? -9.087 -5.354 6.693 1.00 87.06 102 ASN A O 1
ATOM 819 N N . LEU A 1 103 ? -6.891 -4.909 6.825 1.00 89.31 103 LEU A N 1
ATOM 820 C CA . LEU A 1 103 ? -6.998 -3.488 6.478 1.00 89.31 103 LEU A CA 1
ATOM 821 C C . LEU A 1 103 ? -7.037 -3.273 4.965 1.00 89.31 103 LEU A C 1
ATOM 823 O O . LEU A 1 103 ? -7.786 -2.435 4.461 1.00 89.31 103 LEU A O 1
ATOM 827 N N . GLY A 1 104 ? -6.246 -4.040 4.219 1.00 94.19 104 GLY A N 1
ATOM 828 C CA . GLY A 1 104 ? -6.191 -3.911 2.772 1.00 94.19 104 GLY A CA 1
ATOM 829 C C . GLY A 1 104 ? -5.087 -4.730 2.128 1.00 94.19 104 GLY A C 1
ATOM 830 O O . GLY A 1 104 ? -4.465 -5.598 2.744 1.00 94.19 104 GLY A O 1
ATOM 831 N N . LYS A 1 105 ? -4.828 -4.437 0.855 1.00 94.69 105 LYS A N 1
ATOM 832 C CA . LYS A 1 105 ? -3.716 -5.025 0.106 1.00 94.69 105 LYS A CA 1
ATOM 833 C C . LYS A 1 105 ? -2.960 -3.988 -0.707 1.00 94.69 105 LYS A C 1
ATOM 835 O O . LYS A 1 105 ? -3.569 -3.125 -1.334 1.00 94.69 105 LYS A O 1
ATOM 840 N N . PHE A 1 106 ? -1.647 -4.134 -0.754 1.00 95.12 106 PHE A N 1
ATOM 841 C CA . PHE A 1 106 ? -0.767 -3.441 -1.681 1.00 95.12 106 PHE A CA 1
ATOM 842 C C . PHE A 1 106 ? -0.573 -4.290 -2.933 1.00 95.12 106 PHE A C 1
ATOM 844 O O . PHE A 1 106 ? -0.545 -5.516 -2.860 1.00 95.12 106 PHE A O 1
ATOM 851 N N . THR A 1 107 ? -0.470 -3.659 -4.094 1.00 94.69 107 THR A N 1
ATOM 852 C CA . THR A 1 107 ? -0.130 -4.304 -5.369 1.00 94.69 107 THR A CA 1
ATOM 853 C C . THR A 1 107 ? 0.974 -3.500 -6.035 1.00 94.69 107 THR A C 1
ATOM 855 O O . THR A 1 107 ? 0.855 -2.278 -6.142 1.00 94.69 107 THR A O 1
ATOM 858 N N . LYS A 1 108 ? 2.036 -4.177 -6.475 1.00 93.75 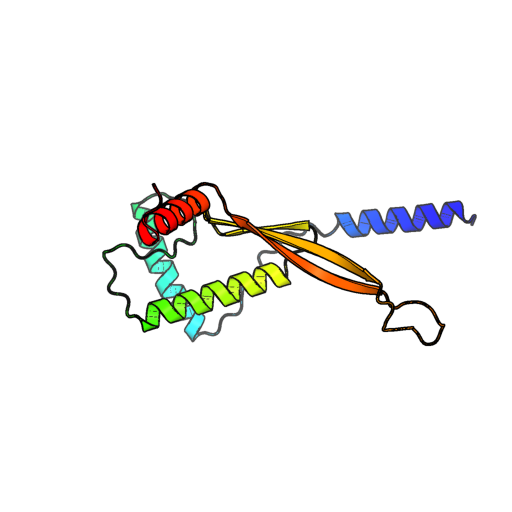108 LYS A N 1
ATOM 859 C CA . LYS A 1 108 ? 3.165 -3.564 -7.180 1.00 93.75 108 LYS A CA 1
ATOM 860 C C . LYS A 1 108 ? 3.026 -3.818 -8.676 1.00 93.75 108 LYS A C 1
ATOM 862 O O . LYS A 1 108 ? 2.930 -4.969 -9.092 1.00 93.75 108 LYS A O 1
ATOM 867 N N . LYS A 1 109 ? 3.012 -2.754 -9.477 1.00 92.88 109 LYS A N 1
ATOM 868 C CA . LYS A 1 109 ? 2.878 -2.831 -10.936 1.00 92.88 109 LYS A CA 1
ATOM 869 C C . LYS A 1 109 ? 4.017 -2.076 -11.611 1.00 92.88 109 LYS A C 1
ATOM 871 O O . LYS A 1 109 ? 4.259 -0.922 -11.255 1.00 92.88 109 LYS A O 1
ATOM 876 N N . GLU A 1 110 ? 4.695 -2.707 -12.566 1.00 92.19 110 GLU A N 1
ATOM 877 C CA . GLU A 1 110 ? 5.650 -2.007 -13.423 1.00 92.19 110 GLU A CA 1
ATOM 878 C C . GLU A 1 110 ? 4.884 -1.086 -14.376 1.00 92.19 110 GLU A C 1
ATOM 880 O O . GLU A 1 110 ? 3.829 -1.427 -14.922 1.00 92.19 110 GLU A O 1
ATOM 885 N N . GLN A 1 111 ? 5.402 0.117 -14.561 1.00 91.38 111 GLN A N 1
ATOM 886 C CA . GLN A 1 111 ? 4.943 1.049 -15.569 1.00 91.38 111 GLN A CA 1
ATOM 887 C C . GLN A 1 111 ? 6.144 1.580 -16.342 1.00 91.38 111 GLN A C 1
ATOM 889 O O . GLN A 1 111 ? 7.235 1.767 -15.803 1.00 91.38 111 GLN A O 1
ATOM 894 N N . ARG A 1 112 ? 5.930 1.823 -17.634 1.00 91.25 112 ARG A N 1
ATOM 895 C CA . ARG A 1 112 ? 6.945 2.364 -18.532 1.00 91.25 112 ARG A CA 1
ATOM 896 C C . ARG A 1 112 ? 6.501 3.743 -18.981 1.00 91.25 112 ARG A C 1
ATOM 898 O O . ARG A 1 112 ? 5.422 3.881 -19.551 1.00 91.25 112 ARG A O 1
ATOM 905 N N . LEU A 1 113 ? 7.321 4.749 -18.707 1.00 87.56 113 LEU A N 1
ATOM 906 C CA . LEU A 1 113 ? 7.112 6.117 -19.156 1.00 87.56 113 LEU A CA 1
ATOM 907 C C . LEU A 1 113 ? 8.076 6.403 -20.303 1.00 87.56 113 LEU A C 1
ATOM 909 O O . LEU A 1 113 ? 9.290 6.333 -20.124 1.00 87.56 113 LEU A O 1
ATOM 913 N N . LYS A 1 114 ? 7.553 6.770 -21.468 1.00 86.81 114 LYS A N 1
ATOM 914 C CA . LYS A 1 114 ? 8.377 7.392 -22.506 1.00 86.81 114 LYS A CA 1
ATOM 915 C C . LYS A 1 114 ? 8.476 8.877 -22.188 1.00 86.81 114 LYS A C 1
ATOM 917 O O . LYS A 1 114 ? 7.447 9.529 -22.033 1.00 86.81 114 LYS A O 1
ATOM 922 N N . SER A 1 115 ? 9.689 9.403 -22.057 1.00 80.31 115 SER A N 1
ATOM 923 C CA . SER A 1 115 ? 9.892 10.838 -21.867 1.00 80.31 115 SER A CA 1
ATOM 924 C C . SER A 1 115 ? 10.339 11.481 -23.169 1.00 80.31 115 SER A C 1
ATOM 926 O O . SER A 1 115 ? 11.315 11.049 -23.780 1.00 80.31 115 SER A O 1
ATOM 928 N N . ALA A 1 116 ? 9.656 12.553 -23.564 1.00 76.50 116 ALA A N 1
ATOM 929 C CA . ALA A 1 116 ? 10.089 13.402 -24.668 1.00 76.50 116 ALA A CA 1
ATOM 930 C C . ALA A 1 116 ? 11.262 14.327 -24.281 1.00 76.50 116 ALA A C 1
ATOM 932 O O . ALA A 1 116 ? 11.947 14.836 -25.165 1.00 76.50 116 ALA A O 1
ATOM 933 N N . LEU A 1 117 ? 11.497 14.528 -22.976 1.00 77.56 117 LEU A N 1
ATOM 934 C CA . LEU A 1 117 ? 12.515 15.447 -22.448 1.00 77.56 117 LEU A CA 1
ATOM 935 C C . LEU A 1 117 ? 13.924 14.850 -22.485 1.00 77.56 117 LEU A C 1
ATOM 937 O O . LEU A 1 117 ? 14.901 15.568 -22.667 1.00 77.56 117 LEU A O 1
ATOM 941 N N . PHE A 1 118 ? 14.033 13.531 -22.338 1.00 72.25 118 PHE A N 1
ATOM 942 C CA . PHE A 1 118 ? 15.309 12.830 -22.372 1.00 72.25 118 PHE A CA 1
ATOM 943 C C . PHE A 1 118 ? 15.412 12.082 -23.693 1.00 72.25 118 PHE A C 1
ATOM 945 O O . PHE A 1 118 ? 14.823 11.016 -23.863 1.00 72.25 118 PHE A O 1
ATOM 952 N N . LYS A 1 119 ? 16.147 12.659 -24.643 1.00 73.25 119 LYS A N 1
ATOM 953 C CA . LYS A 1 119 ? 16.540 11.964 -25.868 1.00 73.25 119 LYS A CA 1
ATOM 954 C C . LYS A 1 119 ? 17.841 11.215 -25.605 1.00 73.25 119 LYS A C 1
ATOM 956 O O . LYS A 1 119 ? 18.777 11.751 -25.018 1.00 73.25 119 LYS A O 1
ATOM 961 N N . THR A 1 120 ? 17.895 9.963 -26.031 1.00 71.12 120 THR A N 1
ATOM 962 C CA . THR A 1 120 ? 19.150 9.216 -26.125 1.00 71.12 120 THR A CA 1
ATOM 963 C C . THR A 1 120 ? 20.067 9.887 -27.153 1.00 71.12 120 THR A C 1
ATOM 965 O O . THR A 1 120 ? 19.595 10.600 -28.041 1.00 71.12 120 THR A O 1
ATOM 968 N N . LYS A 1 121 ? 21.382 9.638 -27.075 1.00 67.12 121 LYS A N 1
ATOM 969 C CA . LYS A 1 121 ? 22.366 10.163 -28.046 1.00 67.12 121 LYS A CA 1
ATOM 970 C C . LYS A 1 121 ? 22.030 9.796 -29.504 1.00 67.12 121 LYS A C 1
ATOM 972 O O . LYS A 1 121 ? 22.442 10.492 -30.419 1.00 67.12 121 LYS A O 1
ATOM 977 N N . SER A 1 122 ? 21.240 8.741 -29.698 1.00 70.94 122 SER A N 1
ATOM 978 C CA . SER A 1 122 ? 20.746 8.242 -30.985 1.00 70.94 122 SER A CA 1
ATOM 979 C C . SER A 1 122 ? 19.445 8.913 -31.464 1.00 70.94 122 SER A C 1
ATOM 981 O O . SER A 1 122 ? 18.845 8.446 -32.424 1.00 70.94 122 SER A O 1
ATOM 983 N N . GLY A 1 123 ? 18.949 9.953 -30.782 1.00 67.88 123 GLY A N 1
ATOM 984 C CA . GLY A 1 123 ? 17.725 10.686 -31.145 1.00 67.88 123 GLY A CA 1
ATOM 985 C C . GLY A 1 123 ? 16.409 10.062 -30.657 1.00 67.88 123 GLY A C 1
ATOM 986 O O . GLY A 1 123 ? 15.374 10.727 -30.681 1.00 67.88 123 GLY A O 1
ATOM 987 N N . ASN A 1 124 ? 16.437 8.827 -30.145 1.00 71.12 124 ASN A N 1
ATOM 988 C CA . ASN A 1 124 ? 15.250 8.128 -29.643 1.00 71.12 124 ASN A CA 1
ATOM 989 C C . ASN A 1 124 ? 14.842 8.610 -28.244 1.00 71.12 124 ASN A C 1
ATOM 991 O O . ASN A 1 124 ? 15.702 8.890 -27.406 1.00 71.12 124 ASN A O 1
ATOM 995 N N . GLN A 1 125 ? 13.535 8.652 -27.968 1.00 76.00 125 GLN A N 1
ATOM 996 C CA . GLN A 1 125 ? 12.993 8.965 -26.640 1.00 76.00 125 GLN A CA 1
ATOM 997 C C . GLN A 1 125 ? 13.428 7.919 -25.603 1.00 76.00 125 GLN A C 1
ATOM 999 O O . GLN A 1 125 ? 13.280 6.714 -25.822 1.00 76.00 125 GLN A O 1
ATOM 1004 N N . SER A 1 126 ? 13.920 8.374 -24.453 1.00 80.75 126 SER A N 1
ATOM 1005 C CA . SER A 1 126 ? 14.274 7.497 -23.339 1.00 80.75 126 SER A CA 1
ATOM 1006 C C . SER A 1 126 ? 13.014 6.910 -22.703 1.00 80.75 126 SER A C 1
ATOM 1008 O O . SER A 1 126 ? 12.065 7.626 -22.364 1.00 80.75 126 SER A O 1
ATOM 1010 N N . THR A 1 127 ? 13.011 5.588 -22.529 1.00 84.19 127 THR A N 1
ATOM 1011 C CA . THR A 1 127 ? 11.968 4.875 -21.784 1.00 84.19 127 THR A CA 1
ATOM 1012 C C . THR A 1 127 ? 12.451 4.635 -20.360 1.00 84.19 127 THR A C 1
ATOM 1014 O O . THR A 1 127 ? 13.485 4.008 -20.150 1.00 84.19 127 THR A O 1
ATOM 1017 N N . PHE A 1 128 ? 11.690 5.118 -19.385 1.00 87.56 128 PHE A N 1
ATOM 1018 C CA . PHE A 1 128 ? 11.941 4.937 -17.962 1.00 87.56 128 PHE A CA 1
ATOM 1019 C C . PHE A 1 128 ? 11.007 3.869 -17.408 1.00 87.56 128 PHE A C 1
ATOM 1021 O O . PHE A 1 128 ? 9.806 3.880 -17.684 1.00 87.56 128 PHE A O 1
ATOM 1028 N N . VAL A 1 129 ? 11.553 2.960 -16.607 1.00 88.44 129 VAL A N 1
ATOM 1029 C CA . VAL A 1 129 ? 10.774 1.959 -15.876 1.00 88.44 129 VAL A CA 1
ATOM 1030 C C . VAL A 1 129 ? 10.588 2.453 -14.449 1.00 88.44 129 VAL A C 1
ATOM 1032 O O . VAL A 1 129 ? 11.560 2.786 -13.774 1.00 88.44 129 VAL A O 1
ATOM 1035 N N . TYR A 1 130 ? 9.345 2.504 -13.984 1.00 90.56 130 TYR A N 1
ATOM 1036 C CA . TYR A 1 130 ? 9.011 2.855 -12.610 1.00 90.56 130 TYR A CA 1
ATOM 1037 C C . TYR A 1 130 ? 7.988 1.874 -12.044 1.00 90.56 130 TYR A C 1
ATOM 1039 O O . TYR A 1 130 ? 7.208 1.261 -12.770 1.00 90.56 130 TYR A O 1
ATOM 1047 N N . TYR A 1 131 ? 7.984 1.719 -10.723 1.00 90.94 131 TYR A N 1
ATOM 1048 C CA . TYR A 1 131 ? 7.034 0.849 -10.042 1.00 90.94 131 TYR A CA 1
ATOM 1049 C C . TYR A 1 131 ? 5.961 1.687 -9.367 1.00 90.94 131 TYR A C 1
ATOM 1051 O O . TYR A 1 131 ? 6.249 2.519 -8.508 1.00 90.94 131 TYR A O 1
ATOM 1059 N N . ARG A 1 132 ? 4.705 1.431 -9.725 1.00 91.75 132 ARG A N 1
ATOM 1060 C CA . ARG A 1 132 ? 3.552 1.994 -9.035 1.00 91.75 132 ARG A CA 1
ATOM 1061 C C . ARG A 1 132 ? 3.091 1.031 -7.951 1.00 91.75 132 ARG A C 1
ATOM 1063 O O . ARG A 1 132 ? 2.785 -0.130 -8.228 1.00 91.75 132 ARG A O 1
ATOM 1070 N N . ILE A 1 133 ? 2.991 1.538 -6.727 1.00 93.69 133 ILE A N 1
ATOM 1071 C CA . ILE A 1 133 ? 2.393 0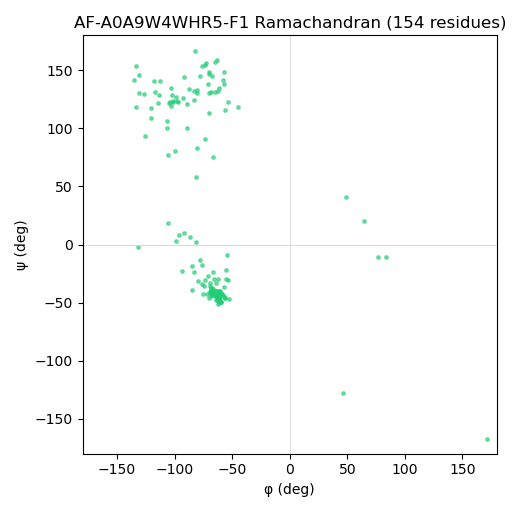.823 -5.600 1.00 93.69 133 ILE A CA 1
ATOM 1072 C C . ILE A 1 133 ? 0.954 1.304 -5.440 1.00 93.69 133 ILE A C 1
ATOM 1074 O O . ILE A 1 133 ? 0.705 2.500 -5.308 1.00 93.69 133 ILE A O 1
ATOM 1078 N N . ASN A 1 134 ? -0.003 0.381 -5.480 1.00 94.56 134 ASN A N 1
ATOM 1079 C CA . ASN A 1 134 ? -1.417 0.679 -5.273 1.00 94.56 134 ASN A CA 1
ATOM 1080 C C . ASN A 1 134 ? -1.909 0.032 -3.980 1.00 94.56 134 ASN A C 1
ATOM 1082 O O . ASN A 1 134 ? -1.741 -1.174 -3.807 1.00 94.56 134 ASN A O 1
ATOM 1086 N N . PHE A 1 135 ? -2.555 0.804 -3.108 1.00 95.25 135 PHE A N 1
ATOM 1087 C CA . PHE A 1 135 ? -3.215 0.284 -1.916 1.00 95.25 135 PHE A CA 1
ATOM 1088 C C . PHE A 1 135 ? -4.724 0.197 -2.140 1.00 95.25 135 PHE A C 1
ATOM 1090 O O . PHE A 1 135 ? -5.384 1.194 -2.424 1.00 95.25 135 PHE A O 1
ATOM 1097 N N . LYS A 1 136 ? -5.285 -1.005 -1.987 1.00 95.56 136 LYS A N 1
ATOM 1098 C CA . LYS A 1 136 ? -6.729 -1.239 -2.004 1.00 95.56 136 LYS A CA 1
ATOM 1099 C C . LYS A 1 136 ? -7.207 -1.521 -0.574 1.00 95.56 136 LYS A C 1
ATOM 1101 O O . LYS A 1 136 ? -6.969 -2.635 -0.093 1.00 95.56 136 LYS A O 1
ATOM 1106 N N . PRO A 1 137 ? -7.899 -0.572 0.084 1.00 95.56 137 PRO A N 1
ATOM 1107 C CA . PRO A 1 137 ? -8.478 -0.812 1.400 1.00 95.56 137 PRO A CA 1
ATOM 1108 C C . PRO A 1 137 ? -9.622 -1.828 1.311 1.00 95.56 137 PRO A C 1
ATOM 1110 O O . PRO A 1 137 ? -10.369 -1.867 0.322 1.00 95.56 137 PRO A O 1
ATOM 1113 N N . PHE A 1 138 ? -9.756 -2.663 2.339 1.00 95.62 138 PHE A N 1
ATOM 1114 C CA . PHE A 1 138 ? -10.878 -3.590 2.491 1.00 95.62 138 PHE A CA 1
ATOM 1115 C C . PHE A 1 138 ? -12.099 -2.895 3.097 1.00 95.62 138 PHE A C 1
ATOM 1117 O O . PHE A 1 138 ? -12.006 -1.773 3.592 1.00 95.62 138 PHE A O 1
ATOM 1124 N N . SER A 1 139 ? -13.256 -3.559 3.020 1.00 94.12 139 SER A N 1
ATOM 1125 C CA . SER A 1 139 ? -14.547 -3.015 3.464 1.00 94.12 139 SER A CA 1
ATOM 1126 C C . SER A 1 139 ? -14.493 -2.504 4.899 1.00 94.12 139 SER A C 1
ATOM 1128 O O . SER A 1 139 ? -14.871 -1.366 5.131 1.00 94.12 139 SER A O 1
ATOM 1130 N N . LYS A 1 140 ? -13.921 -3.280 5.827 1.00 91.38 140 LYS A N 1
ATOM 1131 C CA . LYS A 1 140 ? -13.832 -2.901 7.245 1.00 91.38 140 LYS A CA 1
ATOM 1132 C C . LYS A 1 140 ? -13.129 -1.556 7.463 1.00 91.38 140 LYS A C 1
ATOM 1134 O O . LYS A 1 140 ? -13.635 -0.717 8.196 1.00 91.38 140 LYS A O 1
ATOM 1139 N N . LEU A 1 141 ? -11.990 -1.338 6.798 1.00 92.38 141 LEU A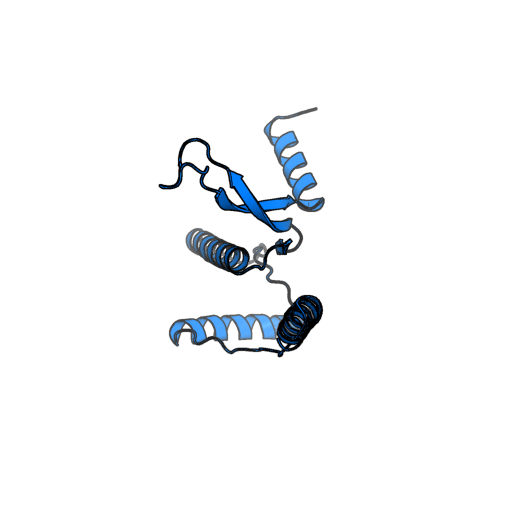 N 1
ATOM 1140 C CA . LEU A 1 141 ? -11.263 -0.070 6.898 1.00 92.38 141 LEU A CA 1
ATOM 1141 C C . LEU A 1 141 ? -12.038 1.076 6.237 1.00 92.38 141 LEU A C 1
ATOM 1143 O O . LEU A 1 141 ? -12.078 2.173 6.779 1.00 92.38 141 LEU A O 1
ATOM 1147 N N . LYS A 1 142 ? -12.670 0.827 5.084 1.00 93.56 142 LYS A N 1
ATOM 1148 C CA . LYS A 1 142 ? -13.497 1.839 4.414 1.00 93.56 142 LYS A CA 1
ATOM 1149 C C . LYS A 1 142 ? -14.647 2.298 5.304 1.00 93.56 142 LYS A C 1
ATOM 1151 O O . LYS A 1 142 ? -14.802 3.496 5.480 1.00 93.56 142 LYS A O 1
ATOM 1156 N N . THR A 1 143 ? -15.396 1.360 5.879 1.00 93.50 143 THR A N 1
ATOM 1157 C CA . THR A 1 143 ? -16.524 1.654 6.768 1.00 93.50 143 THR A CA 1
ATOM 1158 C C . THR A 1 143 ? -16.071 2.462 7.980 1.00 93.50 143 THR A C 1
ATOM 1160 O O . THR A 1 143 ? -16.615 3.533 8.215 1.00 93.50 143 THR A O 1
ATOM 1163 N N . ALA A 1 144 ? -15.010 2.025 8.668 1.00 90.75 144 ALA A N 1
ATOM 1164 C CA . ALA A 1 144 ? -14.479 2.743 9.827 1.00 90.75 144 ALA A CA 1
ATOM 1165 C C . ALA A 1 144 ? -14.030 4.178 9.484 1.00 90.75 144 ALA A C 1
ATOM 1167 O O . ALA A 1 144 ? -14.317 5.116 10.224 1.00 90.75 144 ALA A O 1
ATOM 1168 N N . LEU A 1 145 ? -13.362 4.371 8.339 1.00 91.50 145 LEU A N 1
ATOM 1169 C CA . LEU A 1 145 ? -12.966 5.705 7.878 1.00 91.50 145 LEU A CA 1
ATOM 1170 C C . LEU A 1 145 ? -14.179 6.567 7.513 1.00 91.50 145 LEU A C 1
ATOM 1172 O O . LEU A 1 145 ? -14.212 7.745 7.856 1.00 91.50 145 LEU A O 1
ATOM 1176 N N . SER A 1 146 ? -15.179 5.996 6.839 1.00 92.06 146 SER A N 1
ATOM 1177 C CA . SER A 1 146 ? -16.415 6.700 6.494 1.00 92.06 146 SER A CA 1
ATOM 1178 C C . SER A 1 146 ? -17.171 7.156 7.740 1.00 92.06 146 SER A C 1
ATOM 1180 O O . SER A 1 146 ? -17.537 8.324 7.818 1.00 92.06 146 SER A O 1
ATOM 1182 N N . GLU A 1 147 ? -17.343 6.287 8.735 1.00 93.56 147 GLU A N 1
ATOM 1183 C CA . GLU A 1 147 ? -17.970 6.631 10.018 1.00 93.56 147 GLU A CA 1
ATOM 1184 C C . GLU A 1 147 ? -17.219 7.761 10.731 1.00 93.56 147 GLU A C 1
ATOM 1186 O O . GLU A 1 147 ? -17.830 8.713 11.223 1.00 93.56 147 GLU A O 1
ATOM 1191 N N . GLN A 1 148 ? -15.885 7.700 10.743 1.00 90.94 148 GLN A N 1
ATOM 1192 C CA . GLN A 1 148 ? -15.057 8.726 11.369 1.00 90.94 148 GLN A CA 1
ATOM 1193 C C . GLN A 1 148 ? -15.181 10.082 10.658 1.00 90.94 148 GLN A C 1
ATOM 1195 O O . GLN A 1 148 ? -15.305 11.108 11.327 1.00 90.94 148 GLN A O 1
ATOM 1200 N N . ILE A 1 149 ? -15.209 10.094 9.322 1.00 91.62 149 ILE A N 1
ATOM 1201 C CA . ILE A 1 149 ? -15.418 11.308 8.518 1.00 91.62 149 ILE A CA 1
ATOM 1202 C C . ILE A 1 149 ? -16.815 11.882 8.769 1.00 91.62 149 ILE A C 1
ATOM 1204 O O . ILE A 1 149 ? -16.941 13.075 9.043 1.00 91.62 149 ILE A O 1
ATOM 1208 N N . ILE A 1 150 ? -17.858 11.047 8.734 1.00 92.19 150 ILE A N 1
ATOM 1209 C CA . ILE A 1 150 ? -19.242 11.464 9.009 1.00 92.19 150 ILE A CA 1
ATOM 1210 C C . ILE A 1 150 ? -19.328 12.120 10.388 1.00 92.19 150 ILE A C 1
ATOM 1212 O O . ILE A 1 150 ? -19.874 13.215 10.517 1.00 92.19 150 ILE A O 1
ATOM 1216 N N . LYS A 1 151 ? -18.721 11.504 11.408 1.00 91.06 151 LYS A N 1
ATOM 1217 C CA . LYS A 1 151 ? -18.685 12.041 12.772 1.00 91.06 151 LYS A CA 1
ATOM 1218 C C . LYS A 1 151 ? -17.924 13.365 12.862 1.00 91.06 151 LYS A C 1
ATOM 1220 O O . LYS A 1 151 ? -18.395 14.287 13.523 1.00 91.06 151 LYS A O 1
ATOM 1225 N N . GLN A 1 152 ? -16.764 13.468 12.215 1.00 89.44 152 GLN A N 1
ATOM 1226 C CA . GLN A 1 152 ? -15.920 14.665 12.260 1.00 89.44 152 GLN A CA 1
ATOM 1227 C C . GLN A 1 152 ? -16.587 15.868 11.585 1.00 89.44 152 GLN A C 1
ATOM 1229 O O . GLN A 1 152 ? -16.536 16.974 12.120 1.00 89.44 152 GLN A O 1
ATOM 1234 N N . TYR A 1 153 ? -17.231 15.649 10.439 1.00 92.31 153 TYR A N 1
ATOM 1235 C CA . TYR A 1 153 ? -17.850 16.710 9.642 1.00 92.31 153 TYR A CA 1
ATOM 1236 C C . TYR A 1 153 ? -19.362 16.846 9.863 1.00 92.31 153 TYR A C 1
ATOM 1238 O O . TYR A 1 153 ? -19.990 17.688 9.227 1.00 92.31 153 TYR A O 1
ATOM 1246 N N . ARG A 1 154 ? -19.947 16.051 10.773 1.00 83.50 154 ARG A N 1
ATOM 1247 C CA . ARG A 1 154 ? -21.392 16.011 11.075 1.00 83.50 154 ARG A CA 1
ATOM 1248 C C . ARG A 1 154 ? -22.251 15.904 9.811 1.00 83.50 154 ARG A C 1
ATOM 1250 O O . ARG A 1 154 ? -23.270 16.582 9.683 1.00 83.50 154 ARG A O 1
ATOM 1257 N N . LEU A 1 155 ? -21.798 15.086 8.865 1.00 72.62 155 LEU A N 1
ATOM 1258 C CA . LEU A 1 155 ? -22.518 14.867 7.615 1.00 72.62 155 LEU A CA 1
ATOM 1259 C C . LEU A 1 155 ? -23.812 14.111 7.939 1.00 72.62 155 LEU A C 1
ATOM 1261 O O . LEU A 1 155 ? -23.785 13.157 8.716 1.00 72.62 155 LEU A O 1
ATOM 1265 N N . LYS A 1 156 ? -24.933 14.604 7.413 1.00 62.88 156 LYS A N 1
ATOM 1266 C CA . LYS A 1 156 ? -26.250 13.978 7.561 1.00 62.88 156 LYS A CA 1
ATOM 1267 C C . LYS A 1 156 ? -26.443 12.886 6.522 1.00 62.88 156 LYS A C 1
ATOM 1269 O O . LYS A 1 156 ? -25.990 13.104 5.376 1.00 62.88 156 LYS A O 1
#

Sequence (156 aa):
MSPAEIEKAVNQDIFETKFSRRKKYSREFNLDQKTKQAFGKFIKAARKKKEATGEHSQIIICGSEDQNYTPQDIKHAYQIVQADLFNAIVKAPEGSSLRLGNLGKFTKKEQRLKSALFKTKSGNQSTFVYYRINFKPFSKLKTALSEQIIKQYRLK